Protein AF-A0A3M5VDD3-F1 (afdb_monomer_lite)

Radius of gyration: 13.86 Å; chains: 1; bounding box: 30×27×36 Å

Structure (mmCIF, N/CA/C/O backbone):
data_AF-A0A3M5VDD3-F1
#
_entry.id   AF-A0A3M5VDD3-F1
#
loop_
_atom_site.group_PDB
_atom_site.id
_atom_site.type_symbol
_atom_site.label_atom_id
_atom_site.label_alt_id
_atom_site.label_comp_id
_atom_site.label_asym_id
_atom_site.label_entity_id
_atom_site.label_seq_id
_atom_site.pdbx_PDB_ins_code
_atom_site.Cartn_x
_atom_site.Cartn_y
_atom_site.Cartn_z
_atom_site.occupancy
_atom_site.B_iso_or_equiv
_atom_site.auth_seq_id
_atom_site.auth_comp_id
_atom_site.auth_asym_id
_atom_site.auth_atom_id
_atom_site.pdbx_PDB_model_num
ATOM 1 N N . MET A 1 1 ? -4.641 5.470 0.071 1.00 92.44 1 MET A N 1
ATOM 2 C CA . MET A 1 1 ? -3.250 5.185 0.476 1.00 92.44 1 MET A CA 1
ATOM 3 C C . MET A 1 1 ? -2.431 4.967 -0.775 1.00 92.44 1 MET A C 1
ATOM 5 O O . MET A 1 1 ? -2.984 4.457 -1.745 1.00 92.44 1 MET A O 1
ATOM 9 N N . PHE A 1 2 ? -1.156 5.318 -0.732 1.00 94.81 2 PHE A N 1
ATOM 10 C CA . PHE A 1 2 ? -0.189 5.035 -1.782 1.00 94.81 2 PHE A CA 1
ATOM 11 C C . PHE A 1 2 ? 0.908 4.152 -1.198 1.00 94.81 2 PHE A C 1
ATOM 13 O O . PHE A 1 2 ? 1.294 4.324 -0.041 1.00 94.81 2 PHE A O 1
ATOM 20 N N . LEU A 1 3 ? 1.356 3.185 -1.990 1.00 94.12 3 LEU A N 1
ATOM 21 C CA . LEU A 1 3 ? 2.434 2.274 -1.641 1.00 94.12 3 LEU A CA 1
ATOM 22 C C . LEU A 1 3 ? 3.407 2.243 -2.819 1.00 94.12 3 LEU A C 1
ATOM 24 O O . LEU A 1 3 ? 3.007 1.885 -3.927 1.00 94.12 3 LEU A O 1
ATOM 28 N N . ASP A 1 4 ? 4.650 2.638 -2.572 1.00 93.75 4 ASP A N 1
ATOM 29 C CA . ASP A 1 4 ? 5.764 2.560 -3.520 1.00 93.75 4 ASP A CA 1
ATOM 30 C C . ASP A 1 4 ? 6.873 1.659 -2.942 1.00 93.75 4 ASP A C 1
ATOM 32 O O . ASP A 1 4 ? 6.785 1.181 -1.807 1.00 93.75 4 ASP A O 1
ATOM 36 N N . ARG A 1 5 ? 7.934 1.416 -3.719 1.00 92.50 5 ARG A N 1
ATOM 37 C CA . ARG A 1 5 ? 9.041 0.492 -3.418 1.00 92.50 5 ARG A CA 1
ATOM 38 C C . ARG A 1 5 ? 9.629 0.636 -2.013 1.00 92.50 5 ARG A C 1
ATOM 40 O O . ARG A 1 5 ? 10.090 -0.357 -1.458 1.00 92.50 5 ARG A O 1
ATOM 47 N N . SER A 1 6 ? 9.653 1.845 -1.453 1.00 94.88 6 SER A N 1
ATOM 48 C CA . SER A 1 6 ? 10.197 2.094 -0.112 1.00 94.88 6 SER A CA 1
ATOM 49 C C . SER A 1 6 ? 9.409 3.109 0.721 1.00 94.88 6 SER A C 1
ATOM 51 O O . SER A 1 6 ? 9.914 3.611 1.731 1.00 94.88 6 SER A O 1
ATOM 53 N N . SER A 1 7 ? 8.168 3.417 0.337 1.00 95.75 7 SER A N 1
ATOM 54 C CA . SER A 1 7 ? 7.334 4.384 1.054 1.00 95.75 7 SER A CA 1
ATOM 55 C C . SER A 1 7 ? 5.861 3.999 1.075 1.00 95.75 7 SER A C 1
ATOM 57 O O . SER A 1 7 ? 5.333 3.362 0.163 1.00 95.75 7 SER A O 1
ATOM 59 N N . ILE A 1 8 ? 5.200 4.405 2.154 1.00 96.44 8 ILE A N 1
ATOM 60 C CA . ILE A 1 8 ? 3.756 4.338 2.320 1.00 96.44 8 ILE A CA 1
ATOM 61 C C . ILE A 1 8 ? 3.249 5.721 2.702 1.00 96.44 8 ILE A C 1
ATOM 63 O O . ILE A 1 8 ? 3.809 6.389 3.576 1.00 96.44 8 ILE A O 1
ATOM 67 N N . GLU A 1 9 ? 2.161 6.127 2.061 1.00 96.75 9 GLU A N 1
ATOM 68 C CA . GLU A 1 9 ? 1.497 7.393 2.328 1.00 96.75 9 GLU A CA 1
ATOM 69 C C . GLU A 1 9 ? 0.002 7.165 2.542 1.00 96.75 9 GLU A C 1
ATOM 71 O O . GLU A 1 9 ? -0.698 6.536 1.737 1.00 96.75 9 GLU A O 1
ATOM 76 N N . VAL A 1 10 ? -0.508 7.665 3.660 1.00 96.06 10 VAL A N 1
ATOM 77 C CA . VAL A 1 10 ? -1.908 7.539 4.055 1.00 96.06 10 VAL A CA 1
ATOM 78 C C . VAL A 1 10 ? -2.488 8.929 4.201 1.00 96.06 10 VAL A C 1
ATOM 80 O O . VAL A 1 10 ? -1.894 9.795 4.831 1.00 96.06 10 VAL A O 1
ATOM 83 N N . PHE A 1 11 ? -3.672 9.111 3.633 1.00 95.00 11 PHE A N 1
ATOM 84 C CA . PHE A 1 11 ? -4.413 10.358 3.665 1.00 95.00 11 PHE A CA 1
ATOM 85 C C . PHE A 1 11 ? -5.834 10.050 4.126 1.00 95.00 11 PHE A C 1
ATOM 87 O O . PHE A 1 11 ? -6.456 9.105 3.629 1.00 95.00 11 PHE A O 1
ATOM 94 N N . ASP A 1 12 ? -6.328 10.833 5.080 1.00 94.38 12 ASP A N 1
ATOM 95 C CA . ASP A 1 12 ? -7.755 10.912 5.385 1.00 94.38 12 ASP A CA 1
ATOM 96 C C . ASP A 1 12 ? -8.518 11.456 4.162 1.00 94.38 12 ASP A C 1
ATOM 98 O O . ASP A 1 12 ? -7.999 12.262 3.389 1.00 94.38 12 ASP A O 1
ATOM 102 N N . LYS A 1 13 ? -9.776 11.035 4.015 1.00 90.06 13 LYS A N 1
ATOM 103 C CA . LYS A 1 13 ? -10.721 11.528 3.011 1.00 90.06 13 LYS A CA 1
ATOM 104 C C . LYS A 1 13 ? -10.790 13.059 2.954 1.00 90.06 13 LYS A C 1
ATOM 106 O O . LYS A 1 13 ? -10.917 13.599 1.859 1.00 90.06 13 LYS A O 1
ATOM 111 N N . ASN A 1 14 ? -10.720 13.738 4.097 1.00 91.12 14 ASN A N 1
ATOM 112 C CA . ASN A 1 14 ? -10.824 15.197 4.170 1.00 91.12 14 ASN A CA 1
ATOM 113 C C . ASN A 1 14 ? -9.457 15.892 4.297 1.00 91.12 14 ASN A C 1
ATOM 115 O O . ASN A 1 14 ? -9.408 17.098 4.527 1.00 91.12 14 ASN A O 1
ATOM 119 N N . GLY A 1 15 ? -8.349 15.149 4.195 1.00 87.62 15 GLY A N 1
ATOM 120 C CA . GLY A 1 15 ? -6.997 15.692 4.339 1.00 87.62 15 GLY A CA 1
ATOM 121 C C . GLY A 1 15 ? -6.674 16.243 5.732 1.00 87.62 15 GLY A C 1
ATOM 122 O O . GLY A 1 15 ? -5.651 16.899 5.895 1.00 87.62 15 GLY A O 1
ATOM 123 N N . SER A 1 16 ? -7.506 15.973 6.745 1.00 92.00 16 SER A N 1
ATOM 124 C CA . SER A 1 16 ? -7.260 16.420 8.126 1.00 92.00 16 SER A CA 1
ATOM 125 C C . SER A 1 16 ? -6.132 15.630 8.792 1.00 92.00 16 SER A C 1
ATOM 127 O O . SER A 1 16 ? -5.559 16.065 9.788 1.00 92.00 16 SER A O 1
ATOM 129 N N . PHE A 1 17 ? -5.796 14.471 8.226 1.00 94.31 17 PHE A N 1
ATOM 130 C CA . PHE A 1 17 ? -4.695 13.627 8.653 1.00 94.31 17 PHE A CA 1
ATOM 131 C C . PHE A 1 17 ? -3.909 13.113 7.448 1.00 94.31 17 PHE A C 1
ATOM 133 O O . PHE A 1 17 ? -4.484 12.655 6.455 1.00 94.31 17 PHE A O 1
ATOM 140 N N . SER A 1 18 ? -2.584 13.141 7.573 1.00 95.38 18 SER A N 1
ATOM 141 C CA . SER A 1 18 ? -1.682 12.436 6.672 1.00 95.38 18 SER A CA 1
ATOM 142 C C . SER A 1 18 ? -0.571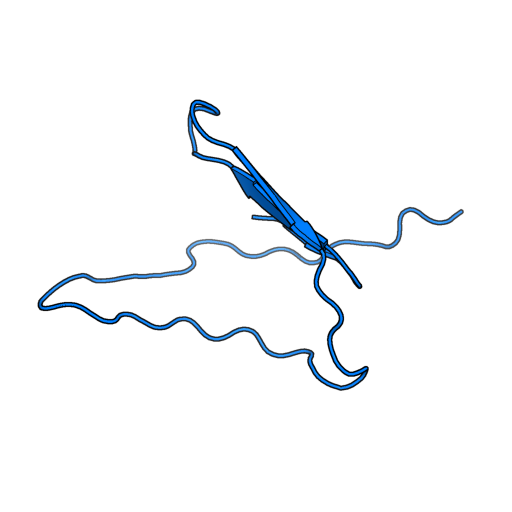 11.749 7.457 1.00 95.38 18 SER A C 1
ATOM 144 O O . SER A 1 18 ? -0.154 12.215 8.518 1.00 95.38 18 SER A O 1
ATOM 146 N N . LEU A 1 19 ? -0.106 10.624 6.926 1.00 96.31 19 LEU A N 1
ATOM 147 C CA . LEU A 1 19 ? 1.032 9.875 7.436 1.00 96.31 19 LEU A CA 1
ATOM 148 C C . LEU A 1 19 ? 1.923 9.508 6.257 1.00 96.31 19 LEU A C 1
ATOM 150 O O . LEU A 1 19 ? 1.448 8.905 5.298 1.00 96.31 19 LEU A O 1
ATOM 154 N N . SER A 1 20 ? 3.212 9.806 6.369 1.00 96.94 20 SER A N 1
ATOM 155 C CA . SER A 1 20 ? 4.237 9.314 5.455 1.00 96.94 20 SER A CA 1
ATOM 156 C C . SER A 1 20 ? 5.275 8.538 6.252 1.00 96.94 20 SER A C 1
ATOM 158 O O . SER A 1 20 ? 5.719 8.988 7.310 1.00 96.94 20 SER A O 1
ATOM 160 N N . SER A 1 21 ? 5.630 7.351 5.770 1.00 97.38 21 SER A N 1
ATOM 161 C CA . SER A 1 21 ? 6.644 6.510 6.397 1.00 97.38 21 SER A CA 1
ATOM 162 C C . SER A 1 21 ? 7.451 5.751 5.351 1.00 97.38 21 SER A C 1
ATOM 164 O O . SER A 1 21 ? 6.948 5.419 4.275 1.00 97.38 21 SER A O 1
ATOM 166 N N . ARG A 1 22 ? 8.712 5.456 5.681 1.00 96.62 22 ARG A N 1
ATOM 167 C CA . ARG A 1 22 ? 9.557 4.567 4.879 1.00 96.62 22 ARG A CA 1
ATOM 168 C C . ARG A 1 22 ? 9.364 3.121 5.312 1.00 96.62 22 ARG A C 1
ATOM 170 O O . ARG A 1 22 ? 9.222 2.831 6.498 1.00 96.62 22 ARG A O 1
ATOM 177 N N . LEU A 1 23 ? 9.440 2.220 4.342 1.00 94.19 23 LEU A N 1
ATOM 178 C CA . LEU A 1 23 ? 9.541 0.781 4.559 1.00 94.19 23 LEU A CA 1
ATOM 179 C C . LEU A 1 23 ? 10.651 0.202 3.680 1.00 94.19 23 LEU A C 1
ATOM 181 O O . LEU A 1 23 ? 10.995 0.768 2.647 1.00 94.19 23 LEU A O 1
ATOM 185 N N . TYR A 1 24 ? 11.198 -0.939 4.089 1.00 94.81 24 TYR A N 1
ATOM 186 C CA . TYR A 1 24 ? 12.263 -1.634 3.365 1.00 94.81 24 TYR A CA 1
ATOM 187 C C . TYR A 1 24 ? 11.863 -3.103 3.177 1.00 94.81 24 TYR A C 1
ATOM 189 O O . TYR A 1 24 ? 12.301 -3.963 3.943 1.00 94.81 24 TYR A O 1
ATOM 197 N N . PRO A 1 25 ? 10.942 -3.384 2.237 1.00 92.69 25 PRO A N 1
ATOM 198 C CA . PRO A 1 25 ? 10.442 -4.732 2.010 1.00 92.69 25 PRO A CA 1
ATOM 199 C C . PRO A 1 25 ? 11.496 -5.610 1.327 1.00 92.69 25 PRO A C 1
ATOM 201 O O . PRO A 1 25 ? 12.387 -5.118 0.633 1.00 92.69 25 PRO A O 1
ATOM 204 N N . GLN A 1 26 ? 11.363 -6.926 1.488 1.00 94.75 26 GLN A N 1
ATOM 205 C CA . GLN A 1 26 ? 12.077 -7.879 0.637 1.00 94.75 26 GLN A CA 1
ATOM 206 C C . GLN A 1 26 ? 11.552 -7.790 -0.803 1.00 94.75 26 GLN A C 1
ATOM 208 O O . GLN A 1 26 ? 10.400 -7.412 -1.025 1.00 94.75 26 GLN A O 1
ATOM 213 N N . ALA A 1 27 ? 12.385 -8.141 -1.785 1.00 89.69 27 ALA A N 1
ATOM 214 C CA . ALA A 1 27 ? 12.047 -7.997 -3.206 1.00 89.69 27 ALA A CA 1
ATOM 215 C C . ALA A 1 27 ? 10.815 -8.821 -3.635 1.00 89.69 27 ALA A C 1
ATOM 217 O O . ALA A 1 27 ? 10.135 -8.468 -4.595 1.00 89.69 27 ALA A O 1
ATOM 218 N N . ASP A 1 28 ? 10.516 -9.898 -2.913 1.00 91.50 28 ASP A N 1
ATOM 219 C CA . ASP A 1 28 ? 9.382 -10.798 -3.125 1.00 91.50 28 ASP A CA 1
ATOM 220 C C . ASP A 1 28 ? 8.138 -10.441 -2.284 1.00 91.50 28 ASP A C 1
ATOM 222 O O . ASP A 1 28 ? 7.086 -11.071 -2.419 1.00 91.50 28 ASP A O 1
ATOM 226 N N . SER A 1 29 ? 8.205 -9.398 -1.452 1.00 90.69 29 SER A N 1
ATOM 227 C CA . SER A 1 29 ? 7.099 -8.949 -0.601 1.00 90.69 29 SER A CA 1
ATOM 228 C C . SER A 1 29 ? 6.072 -8.118 -1.386 1.00 90.69 29 SER A C 1
ATOM 230 O O . SER A 1 29 ? 5.942 -6.910 -1.188 1.00 90.69 29 SER A O 1
ATOM 232 N N . LEU A 1 30 ? 5.314 -8.777 -2.267 1.00 88.50 30 LEU A N 1
ATOM 233 C CA . LEU A 1 30 ? 4.352 -8.143 -3.187 1.00 88.50 30 LEU A CA 1
ATOM 234 C C . LEU A 1 30 ? 2.887 -8.188 -2.712 1.00 88.50 30 LEU A C 1
ATOM 236 O O . LEU A 1 30 ? 2.000 -7.623 -3.349 1.00 88.50 30 LEU A O 1
ATOM 240 N N . GLY A 1 31 ? 2.610 -8.899 -1.618 1.00 88.56 31 GLY A N 1
ATOM 241 C CA . GLY A 1 31 ? 1.252 -9.121 -1.126 1.00 88.56 31 GLY A CA 1
ATOM 242 C C . GLY A 1 31 ? 0.708 -7.973 -0.275 1.00 88.56 31 GLY A C 1
ATOM 243 O O . GLY A 1 31 ? 1.428 -7.367 0.515 1.00 88.56 31 GLY A O 1
ATOM 244 N N . VAL A 1 32 ? -0.604 -7.744 -0.360 1.00 88.81 32 VAL A N 1
ATOM 245 C CA . VAL A 1 32 ? -1.351 -6.885 0.569 1.00 88.81 32 VAL A CA 1
ATOM 246 C C . VAL A 1 32 ? -2.396 -7.734 1.279 1.00 88.81 32 VAL A C 1
ATOM 248 O O . VAL A 1 32 ? -3.132 -8.489 0.644 1.00 88.81 32 VAL A O 1
ATOM 251 N N . LYS A 1 33 ? -2.477 -7.607 2.606 1.00 90.44 33 LYS A N 1
ATOM 252 C CA . LYS A 1 33 ? -3.470 -8.304 3.425 1.00 90.44 33 LYS A CA 1
ATOM 253 C C . LYS A 1 33 ? -4.288 -7.303 4.222 1.00 90.44 33 LYS A C 1
ATOM 255 O O . LYS A 1 33 ? -3.741 -6.434 4.893 1.00 90.44 33 LYS A O 1
ATOM 260 N N . LEU A 1 34 ? -5.604 -7.476 4.185 1.00 89.56 34 LEU A N 1
ATOM 261 C CA . LEU A 1 34 ? -6.529 -6.735 5.025 1.00 89.56 34 LEU A CA 1
ATOM 262 C C . LEU A 1 34 ? -6.793 -7.527 6.307 1.00 89.56 34 LEU A C 1
ATOM 264 O O . LEU A 1 34 ? -7.161 -8.700 6.249 1.00 89.56 34 LEU A O 1
ATOM 268 N N . ILE A 1 35 ? -6.582 -6.895 7.459 1.00 89.31 35 ILE A N 1
ATOM 269 C CA . ILE A 1 35 ? -6.745 -7.524 8.772 1.00 89.31 35 ILE A CA 1
ATOM 270 C C . ILE A 1 35 ? -7.674 -6.641 9.604 1.00 89.31 35 ILE A C 1
ATOM 272 O O . ILE A 1 35 ? -7.402 -5.457 9.785 1.00 89.31 35 ILE A O 1
ATOM 276 N N . ALA A 1 36 ? -8.760 -7.217 10.117 1.00 89.44 36 ALA A N 1
ATOM 277 C CA . ALA A 1 36 ? -9.605 -6.592 11.128 1.00 89.44 36 ALA A CA 1
ATOM 278 C C . ALA A 1 36 ? -9.309 -7.241 12.479 1.00 89.44 36 ALA A C 1
ATOM 280 O O . ALA A 1 36 ? -9.516 -8.441 12.642 1.00 89.44 36 ALA A O 1
ATOM 281 N N . ASN A 1 37 ? -8.824 -6.451 13.435 1.00 84.69 37 ASN A N 1
ATOM 282 C CA . ASN A 1 37 ? -8.589 -6.900 14.802 1.00 84.69 37 ASN A CA 1
ATOM 283 C C . ASN A 1 37 ? -9.445 -6.051 15.754 1.00 84.69 37 ASN A C 1
ATOM 285 O O . ASN A 1 37 ? -9.036 -4.967 16.162 1.00 84.69 37 ASN A O 1
ATOM 289 N N . GLY A 1 38 ? -10.676 -6.496 16.014 1.00 82.62 38 GLY A N 1
ATOM 290 C CA . GLY A 1 38 ? -11.664 -5.782 16.827 1.00 82.62 38 GLY A CA 1
ATOM 291 C C . GLY A 1 38 ? -12.967 -6.572 16.985 1.00 82.62 38 GLY A C 1
ATOM 292 O O . GLY A 1 38 ? -13.154 -7.604 16.345 1.00 82.62 38 GLY A O 1
ATOM 293 N N . THR A 1 39 ? -13.882 -6.091 17.828 1.00 81.31 39 THR A N 1
ATOM 294 C CA . THR A 1 39 ? -15.064 -6.841 18.302 1.00 81.31 39 THR A CA 1
ATOM 295 C C . THR A 1 39 ? -16.326 -6.725 17.431 1.00 81.31 39 THR A C 1
ATOM 297 O O . THR A 1 39 ? -17.396 -7.128 17.878 1.00 81.31 39 THR A O 1
ATOM 300 N N . GLY A 1 40 ? -16.253 -6.206 16.195 1.00 72.38 40 GLY A N 1
ATOM 301 C CA . GLY A 1 40 ? -17.456 -6.144 15.340 1.00 72.38 40 GLY A CA 1
ATOM 302 C C . GLY A 1 40 ? -17.448 -5.222 14.116 1.00 72.38 40 GLY A C 1
ATOM 303 O O . GLY A 1 40 ? -18.516 -4.835 13.652 1.00 72.38 40 GLY A O 1
ATOM 304 N N . GLY A 1 41 ? -16.287 -4.837 13.580 1.00 82.56 41 GLY A N 1
ATOM 305 C CA . GLY A 1 41 ? -16.207 -3.981 12.389 1.00 82.56 41 GLY A CA 1
ATOM 306 C C . GLY A 1 41 ? -16.085 -4.771 11.083 1.00 82.56 41 GLY A C 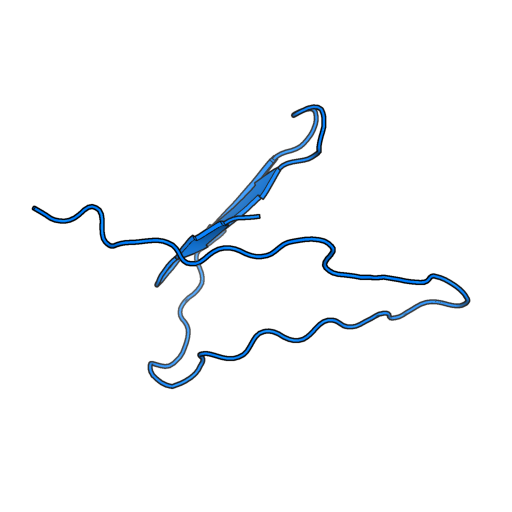1
ATOM 307 O O . GLY A 1 41 ? -15.392 -5.786 11.032 1.00 82.56 41 GLY A O 1
ATOM 308 N N . ARG A 1 42 ? -16.692 -4.271 9.997 1.00 84.69 42 ARG A N 1
ATOM 309 C CA . ARG A 1 42 ? -16.381 -4.713 8.629 1.00 84.69 42 ARG A CA 1
ATOM 310 C C . ARG A 1 42 ? -15.383 -3.745 8.011 1.00 84.69 42 ARG A C 1
ATOM 312 O O . ARG A 1 42 ? -15.603 -2.539 8.011 1.00 84.69 42 ARG A O 1
ATOM 319 N N . VAL A 1 43 ? -14.3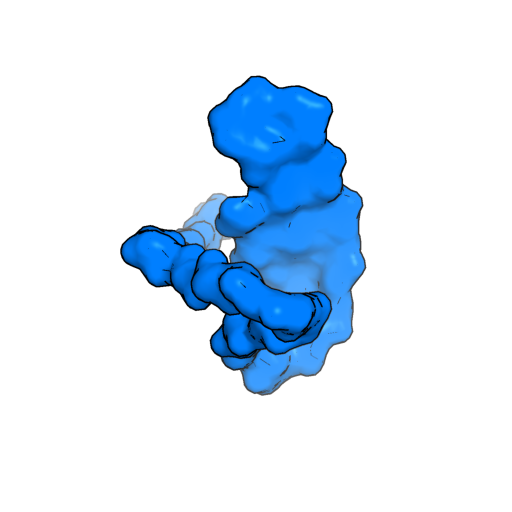20 -4.286 7.433 1.00 87.00 43 VAL A N 1
ATOM 320 C CA . VAL A 1 43 ? -13.353 -3.523 6.645 1.00 87.00 43 VAL A CA 1
ATOM 321 C C . VAL A 1 43 ? -13.339 -4.071 5.222 1.00 87.00 43 VAL A C 1
ATOM 323 O O . VAL A 1 43 ? -13.453 -5.279 5.011 1.00 87.00 43 VAL A O 1
ATOM 326 N N . CYS A 1 44 ? -13.252 -3.188 4.233 1.00 91.12 44 CYS A N 1
ATOM 327 C CA . CYS A 1 44 ? -13.118 -3.578 2.835 1.00 91.12 44 CYS A CA 1
ATOM 328 C C . CYS A 1 44 ? -12.259 -2.564 2.078 1.00 91.12 44 CYS A C 1
ATOM 330 O O . CYS A 1 44 ? -12.214 -1.387 2.433 1.00 91.12 44 CYS A O 1
ATOM 332 N N . ILE A 1 45 ? -11.589 -3.037 1.029 1.00 90.25 45 ILE A N 1
ATOM 333 C CA . ILE A 1 45 ? -10.968 -2.183 0.020 1.00 90.25 45 ILE A CA 1
ATOM 334 C C . ILE A 1 45 ? -12.009 -2.035 -1.082 1.00 90.25 45 ILE A C 1
ATOM 336 O O . ILE A 1 45 ? -12.281 -2.994 -1.797 1.00 90.25 45 ILE A O 1
ATOM 340 N N . ALA A 1 46 ? -12.634 -0.862 -1.174 1.00 92.31 46 ALA A N 1
ATOM 341 C CA . ALA A 1 46 ? -13.634 -0.610 -2.208 1.00 92.31 46 ALA A CA 1
ATOM 342 C C . ALA A 1 46 ? -12.983 -0.571 -3.597 1.00 92.31 46 ALA A C 1
ATOM 344 O O . ALA A 1 46 ? -13.473 -1.190 -4.537 1.00 92.31 46 ALA A O 1
ATOM 345 N N . ASN A 1 47 ? -11.847 0.125 -3.699 1.00 93.19 47 ASN A N 1
ATOM 346 C CA . ASN A 1 47 ? -11.165 0.382 -4.957 1.00 93.19 47 ASN A CA 1
ATOM 347 C C . ASN A 1 47 ? -9.647 0.222 -4.777 1.00 93.19 47 ASN A C 1
ATOM 349 O O . ASN A 1 47 ? -9.099 0.602 -3.739 1.00 93.19 47 ASN A O 1
ATOM 353 N N . ALA A 1 48 ? -8.976 -0.287 -5.809 1.00 93.62 48 ALA A N 1
ATOM 354 C CA . ALA A 1 48 ? -7.523 -0.389 -5.887 1.00 93.62 48 ALA A CA 1
ATOM 355 C C . ALA A 1 48 ? -7.053 -0.103 -7.319 1.00 93.62 48 ALA A C 1
ATOM 357 O O . ALA A 1 48 ? -7.734 -0.460 -8.281 1.00 93.62 48 ALA A O 1
ATOM 358 N N . TRP A 1 49 ? -5.887 0.528 -7.449 1.00 95.75 49 TRP A N 1
ATOM 359 C CA . TRP A 1 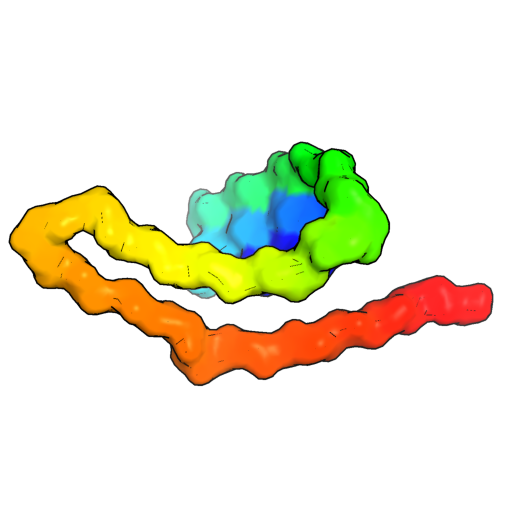49 ? -5.300 0.916 -8.731 1.00 95.75 49 TRP A CA 1
ATOM 360 C C . TRP A 1 49 ? -3.804 0.617 -8.736 1.00 95.75 49 TRP A C 1
ATOM 362 O O . TRP A 1 49 ? -3.130 0.785 -7.719 1.00 95.75 49 TRP A O 1
ATOM 372 N N . THR A 1 50 ? -3.281 0.198 -9.885 1.00 94.50 50 THR A N 1
ATOM 373 C CA . THR A 1 50 ? -1.841 0.040 -10.114 1.00 94.50 50 THR A CA 1
ATOM 374 C C . THR A 1 50 ? -1.190 1.385 -10.410 1.00 94.50 50 THR A C 1
ATOM 376 O O . THR A 1 50 ? -1.711 2.163 -11.210 1.00 94.50 50 THR A O 1
ATOM 379 N N . LEU A 1 51 ? -0.028 1.633 -9.809 1.00 92.81 51 LEU A N 1
ATOM 380 C CA . LEU A 1 51 ? 0.791 2.814 -10.077 1.00 92.81 51 LEU A CA 1
ATOM 381 C C . LEU A 1 51 ? 1.829 2.491 -11.159 1.00 92.81 51 LEU A C 1
ATOM 383 O O . LEU A 1 51 ? 2.506 1.467 -11.088 1.00 92.81 51 LEU A O 1
ATOM 387 N N . ALA A 1 52 ? 1.950 3.361 -12.161 1.00 93.75 52 ALA A N 1
ATOM 388 C CA . ALA A 1 52 ? 2.999 3.267 -13.170 1.00 93.75 52 ALA A CA 1
ATOM 389 C C . ALA A 1 52 ? 4.300 3.914 -12.669 1.00 93.75 52 ALA A C 1
ATOM 391 O O . ALA A 1 52 ? 4.279 4.799 -11.814 1.00 93.75 52 ALA A O 1
ATOM 392 N N . SER A 1 53 ? 5.436 3.504 -13.239 1.00 92.12 53 SER A N 1
ATOM 393 C CA . SER A 1 53 ? 6.712 4.180 -12.992 1.00 92.12 53 SER A CA 1
ATOM 394 C C . SER A 1 53 ? 6.663 5.616 -13.518 1.00 92.12 53 SER A C 1
ATOM 396 O O . SER A 1 53 ? 6.314 5.839 -14.674 1.00 92.12 53 SER A O 1
ATOM 398 N N . GLY A 1 54 ? 7.064 6.577 -12.684 1.00 88.88 54 GLY A N 1
ATOM 399 C CA . GLY A 1 54 ? 7.282 7.968 -13.096 1.00 88.88 54 GLY A CA 1
ATOM 400 C C . GLY A 1 54 ? 8.677 8.237 -13.673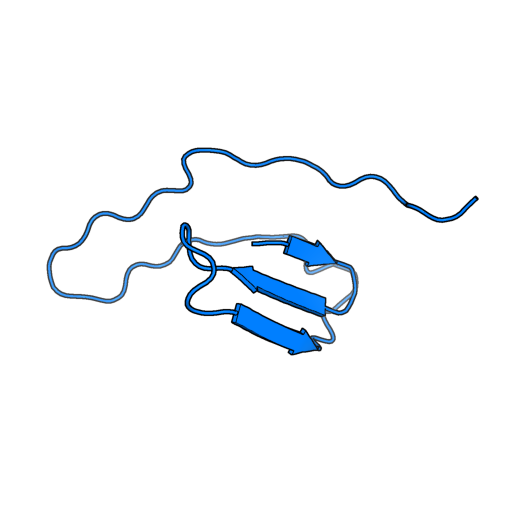 1.00 88.88 54 GLY A C 1
ATOM 401 O O . GLY A 1 54 ? 8.961 9.366 -14.065 1.00 88.88 54 GLY A O 1
ATOM 402 N N . TYR A 1 55 ? 9.561 7.232 -13.694 1.00 85.75 55 TYR A N 1
ATOM 403 C CA . TYR A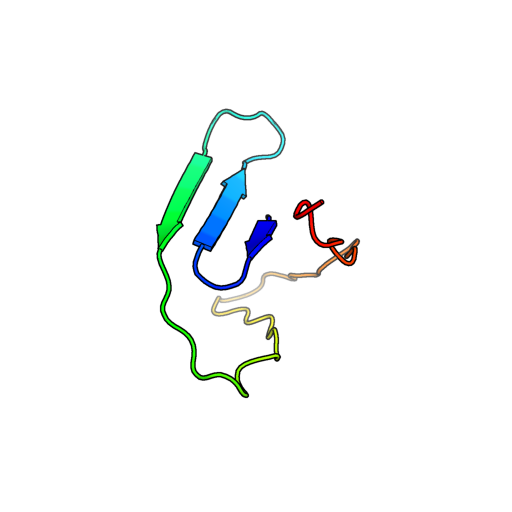 1 55 ? 10.888 7.350 -14.301 1.00 85.75 55 TYR A CA 1
ATOM 404 C C . TYR A 1 55 ? 10.758 7.452 -15.825 1.00 85.75 55 TYR A C 1
ATOM 406 O O . TYR A 1 55 ? 10.025 6.662 -16.425 1.00 85.75 55 TYR A O 1
ATOM 414 N N . ARG A 1 56 ? 11.455 8.421 -16.423 1.00 63.59 56 ARG A N 1
ATOM 415 C CA . ARG A 1 56 ? 11.443 8.714 -17.857 1.00 63.59 56 ARG A CA 1
ATOM 416 C C . ARG A 1 56 ? 12.818 8.481 -18.459 1.00 63.59 56 ARG A C 1
ATOM 418 O O . ARG A 1 56 ? 13.804 8.786 -17.754 1.00 63.59 56 ARG A O 1
#

Organism: NCBI:txid663959

Foldseek 3Di:
DDDDQFKDWDADPVRPDIDIDTHHDDPPPPDDDDDDDDDDDDDDDPDDDDDDDPDD

pLDDT: mean 90.9, std 5.91, range [63.59, 97.38]

InterPro domains:
  IPR013189 Glycosyl hydrolase family 32, C-terminal [PF08244] (1-43)
  IPR013320 Concanavalin A-like lectin/glucanase domain superfamily [SSF49899] (1-53)

Secondary structure (DSSP, 8-state):
-EEETTEEEEE-TTSS-EEEEE----TT---------SSS---------PPPP---

Sequence (56 aa):
MFLDRSSIEVFDKNGSFSLSSRLYPQADSLGVKLIANGTGGRVCIANAWTLASGYR